Protein AF-A0A9X0D5J6-F1 (afdb_monomer_lite)

pLDDT: mean 74.33, std 21.56, range [26.2, 95.31]

Secondary structure (DSSP, 8-state):
-EEEEEESTTSSHHHHHHHHTT--TTSTTSPPP-SS---SS-EEEE-SS-TT-EEEE-PPSSBTTB-SHHHHHHHHTGGG-SEEEEEESS---HHHHHHHHHHHHTT-EEEEEE--GGGS--S----------------SS---TT-

Sequence (147 aa):
MNIGITGNSGAGKSSFINAIRGLDNDDEKAAKVGVTETTLEPKCYDHPTNSKIKYWDLPGIGTPKYPDLETYCRKVQLERYSAFLVFTIDRFTENDQKLAKKIQSTDRSFFFIRAKLIKMFSLRSVSGHSMKMPCYRKSDATLWKIW

Organism: NCBI:txid174260

InterPro domains:
  IPR007743 Immunity-related GTPases-like [PF05049] (2-117)
  IPR027417 P-loop containing nucleoside triphosphate hydrolase [G3DSA:3.40.50.300] (1-131)
  IPR027417 P-loop containing nucleoside triphosphate hydrolase [SSF52540] (2-116)
  IPR030385 IRG-type guanine nucleotide-binding (G) domain [PS51716] (1-147)
  IPR051515 Immunity-related GTPase [PTHR32341] (1-117)

Foldseek 3Di:
DEEEEEEDAPLCSQVVVCVQLVHDQPDPLGRPHDNPQPDLAWDWHARPPDNVYIYIYAGYACDPCHNADVSRCVRNVLVVHQEYEYGYEDADDVRNVVNVVVCVVVVHYYDYDHGDPPVVDPDDDDDDDDDDDDDDDDDDDDPPDGD

Radius of gyration: 16.11 Å; chains: 1; bounding box: 39×40×38 Å

Structure (mmCIF, N/CA/C/O backbone):
data_AF-A0A9X0D5J6-F1
#
_entry.id   AF-A0A9X0D5J6-F1
#
loop_
_atom_site.group_PDB
_atom_site.id
_atom_site.type_symbol
_atom_site.label_atom_id
_atom_site.label_alt_id
_atom_site.label_comp_id
_atom_site.label_asym_id
_atom_site.label_entity_id
_atom_site.label_seq_id
_atom_site.pdbx_PDB_ins_code
_atom_site.Cartn_x
_atom_site.Cartn_y
_atom_site.Cartn_z
_atom_site.occupancy
_atom_site.B_iso_or_equiv
_atom_site.auth_seq_id
_atom_site.auth_comp_id
_atom_site.auth_asym_id
_atom_site.auth_atom_id
_atom_site.pdbx_PDB_model_num
ATOM 1 N N . MET A 1 1 ? -11.764 -5.066 -10.359 1.00 91.38 1 MET A N 1
ATOM 2 C CA . MET A 1 1 ? -11.056 -5.742 -9.258 1.00 91.38 1 MET A CA 1
ATOM 3 C C . MET A 1 1 ? -9.780 -4.975 -8.962 1.00 91.38 1 MET A C 1
ATOM 5 O O . MET A 1 1 ? -8.936 -4.850 -9.840 1.00 91.38 1 MET A O 1
ATOM 9 N N . ASN A 1 2 ? -9.666 -4.435 -7.750 1.00 95.31 2 ASN A N 1
ATOM 10 C CA . ASN A 1 2 ? -8.481 -3.698 -7.303 1.00 95.31 2 ASN A CA 1
ATOM 11 C C . ASN A 1 2 ? -7.731 -4.558 -6.286 1.00 95.31 2 ASN A C 1
ATOM 13 O O . ASN A 1 2 ? -8.299 -4.889 -5.248 1.00 95.31 2 ASN A O 1
ATOM 17 N N . ILE A 1 3 ? -6.487 -4.923 -6.572 1.00 95.00 3 ILE A N 1
ATOM 18 C CA . ILE A 1 3 ? -5.648 -5.715 -5.668 1.00 95.00 3 ILE A CA 1
ATOM 19 C C . ILE A 1 3 ? -4.625 -4.771 -5.043 1.00 95.00 3 ILE A C 1
ATOM 21 O O . ILE A 1 3 ? -3.783 -4.225 -5.753 1.00 95.00 3 ILE A O 1
ATOM 25 N N . GLY A 1 4 ? -4.726 -4.553 -3.733 1.00 94.88 4 GLY A N 1
ATOM 26 C CA . GLY A 1 4 ? -3.772 -3.752 -2.970 1.00 94.88 4 GLY A CA 1
ATOM 27 C C . GLY A 1 4 ? -2.549 -4.576 -2.588 1.00 94.88 4 GLY A C 1
ATOM 28 O O . GLY A 1 4 ? -2.691 -5.652 -2.020 1.00 94.88 4 GLY A O 1
ATOM 29 N N . ILE A 1 5 ? -1.350 -4.091 -2.881 1.00 92.69 5 ILE A N 1
ATOM 30 C CA . ILE A 1 5 ? -0.084 -4.766 -2.597 1.00 92.69 5 ILE A CA 1
ATOM 31 C C . ILE A 1 5 ? 0.685 -3.879 -1.629 1.00 92.69 5 ILE A C 1
ATOM 33 O O . ILE A 1 5 ? 1.171 -2.820 -2.001 1.00 92.69 5 ILE A O 1
ATOM 37 N N . THR A 1 6 ? 0.758 -4.290 -0.370 1.00 90.44 6 THR A N 1
ATOM 38 C CA . THR A 1 6 ? 1.373 -3.521 0.720 1.00 90.44 6 THR A CA 1
ATOM 39 C C . THR A 1 6 ? 2.426 -4.356 1.432 1.00 90.44 6 THR A C 1
ATOM 41 O O . THR A 1 6 ? 2.566 -5.544 1.157 1.00 90.44 6 THR A O 1
ATOM 44 N N . GLY A 1 7 ? 3.210 -3.740 2.309 1.00 84.94 7 GLY A N 1
ATOM 45 C CA . GLY A 1 7 ? 4.298 -4.394 3.029 1.00 84.94 7 GLY A CA 1
ATOM 46 C C . GLY A 1 7 ? 5.554 -3.538 3.110 1.00 84.94 7 GLY A C 1
ATOM 47 O O . GLY A 1 7 ? 5.656 -2.495 2.455 1.00 84.94 7 GLY A O 1
ATOM 48 N N . ASN A 1 8 ? 6.536 -3.993 3.883 1.00 76.88 8 ASN A N 1
ATOM 49 C CA . ASN A 1 8 ? 7.766 -3.245 4.150 1.00 76.88 8 ASN A CA 1
ATOM 50 C C . ASN A 1 8 ? 8.541 -2.882 2.868 1.00 76.88 8 ASN A C 1
ATOM 52 O O . ASN A 1 8 ? 8.430 -3.530 1.814 1.00 76.88 8 ASN A O 1
ATOM 56 N N . SER A 1 9 ? 9.366 -1.836 2.961 1.00 74.25 9 SER A N 1
ATOM 57 C CA . SER A 1 9 ? 10.342 -1.524 1.914 1.00 74.25 9 SER A CA 1
ATOM 58 C C . SER A 1 9 ? 11.235 -2.713 1.601 1.00 74.25 9 SER A C 1
ATOM 60 O O . SER A 1 9 ? 11.617 -3.467 2.493 1.00 74.25 9 SER A O 1
ATOM 62 N N . GLY A 1 10 ? 11.604 -2.867 0.331 1.00 72.81 10 GLY A N 1
ATOM 63 C CA . GLY A 1 10 ? 12.516 -3.927 -0.081 1.00 72.81 10 GLY A CA 1
ATOM 64 C C . GLY A 1 10 ? 11.932 -5.339 0.032 1.00 72.81 10 GLY A C 1
ATOM 65 O O . GLY A 1 10 ? 12.690 -6.302 -0.099 1.00 72.81 10 GLY A O 1
ATOM 66 N N . ALA A 1 11 ? 10.616 -5.486 0.249 1.00 75.50 11 ALA A N 1
ATOM 67 C CA . ALA A 1 11 ? 9.930 -6.782 0.292 1.00 75.50 11 ALA A CA 1
ATOM 68 C C . ALA A 1 11 ? 9.634 -7.358 -1.101 1.00 75.50 11 ALA A C 1
ATOM 70 O O . ALA A 1 11 ? 9.006 -8.400 -1.223 1.00 75.50 11 ALA A O 1
ATOM 71 N N . GLY A 1 12 ? 10.090 -6.688 -2.163 1.00 77.50 12 GLY A N 1
ATOM 72 C CA . GLY A 1 12 ? 9.914 -7.152 -3.539 1.00 77.50 12 GLY A CA 1
ATOM 73 C C . GLY A 1 12 ? 8.531 -6.872 -4.132 1.00 77.50 12 GLY A C 1
ATOM 74 O O . GLY A 1 12 ? 8.193 -7.474 -5.142 1.00 77.50 12 GLY A O 1
ATOM 75 N N . LYS A 1 13 ? 7.745 -5.952 -3.550 1.00 86.88 13 LYS A N 1
ATOM 76 C CA . LYS A 1 13 ? 6.405 -5.570 -4.042 1.00 86.88 13 LYS A CA 1
ATOM 77 C C . LYS A 1 13 ? 6.423 -5.123 -5.508 1.00 86.88 13 LYS A C 1
ATOM 79 O O . LYS A 1 13 ? 5.729 -5.708 -6.332 1.00 86.88 13 LYS A O 1
ATOM 84 N N . SER A 1 14 ? 7.268 -4.145 -5.847 1.00 82.94 14 SER A N 1
ATOM 85 C CA . SER A 1 14 ? 7.406 -3.640 -7.220 1.00 82.94 14 SER A CA 1
ATOM 86 C C . SER A 1 14 ? 7.853 -4.735 -8.191 1.00 82.94 14 SER A C 1
ATOM 88 O O . SER A 1 14 ? 7.272 -4.881 -9.261 1.00 82.94 14 SER A O 1
ATOM 90 N N . SER A 1 15 ? 8.820 -5.567 -7.791 1.00 84.62 15 SER A N 1
ATOM 91 C CA . SER A 1 15 ? 9.280 -6.701 -8.602 1.00 84.62 15 SER A CA 1
ATOM 92 C C . SER A 1 15 ? 8.171 -7.729 -8.834 1.00 84.62 15 SER A C 1
ATOM 94 O O . SER A 1 15 ? 8.025 -8.237 -9.939 1.00 84.62 15 SER A O 1
ATOM 96 N N . PHE A 1 16 ? 7.349 -8.005 -7.818 1.00 87.06 16 PHE A N 1
ATOM 97 C CA . PHE A 1 16 ? 6.187 -8.878 -7.953 1.00 87.06 16 PHE A CA 1
ATOM 98 C C . PHE A 1 16 ? 5.156 -8.297 -8.927 1.00 87.06 16 PHE A C 1
ATOM 100 O O . PHE A 1 16 ? 4.663 -9.019 -9.787 1.00 87.06 16 PHE A O 1
ATOM 107 N N . ILE A 1 17 ? 4.872 -6.993 -8.843 1.00 88.38 17 ILE A N 1
ATOM 108 C CA . ILE A 1 17 ? 3.967 -6.301 -9.773 1.00 88.38 17 ILE A CA 1
ATOM 109 C C . ILE A 1 17 ? 4.469 -6.395 -11.215 1.00 88.38 17 ILE A C 1
ATOM 111 O O . ILE A 1 17 ? 3.669 -6.612 -12.122 1.00 88.38 17 ILE A O 1
ATOM 115 N N . ASN A 1 18 ? 5.774 -6.255 -11.439 1.00 86.69 18 ASN A N 1
ATOM 116 C CA . ASN A 1 18 ? 6.358 -6.402 -12.773 1.00 86.69 18 ASN A CA 1
ATOM 117 C C . ASN A 1 18 ? 6.219 -7.837 -13.279 1.00 86.69 18 ASN A C 1
ATOM 119 O O . ASN A 1 18 ? 5.694 -8.049 -14.370 1.00 86.69 18 ASN A O 1
ATOM 123 N N . ALA A 1 19 ? 6.559 -8.819 -12.441 1.00 86.69 19 ALA A N 1
ATOM 124 C CA . ALA A 1 19 ? 6.477 -10.234 -12.787 1.00 86.69 19 ALA A CA 1
ATOM 125 C C . ALA A 1 19 ? 5.049 -10.675 -13.154 1.00 86.69 19 ALA A C 1
ATOM 127 O O . ALA A 1 19 ? 4.851 -11.308 -14.187 1.00 86.69 19 ALA A O 1
ATOM 128 N N . ILE A 1 20 ? 4.033 -10.303 -12.364 1.00 87.38 20 ILE A N 1
ATOM 129 C CA . ILE A 1 20 ? 2.633 -10.658 -12.674 1.00 87.38 20 ILE A CA 1
ATOM 130 C C . ILE A 1 20 ? 2.086 -9.914 -13.898 1.00 87.38 20 ILE A C 1
ATOM 132 O O . ILE A 1 20 ? 1.103 -10.350 -14.490 1.00 87.38 20 ILE A O 1
ATOM 136 N N . ARG A 1 21 ? 2.706 -8.791 -14.279 1.00 87.50 21 ARG A N 1
ATOM 137 C CA . ARG A 1 21 ? 2.386 -8.048 -15.504 1.00 87.50 21 ARG A CA 1
ATOM 138 C C . ARG A 1 21 ? 3.214 -8.511 -16.707 1.00 87.50 21 ARG A C 1
ATOM 140 O O . ARG A 1 21 ? 2.991 -7.989 -17.793 1.00 87.50 21 ARG A O 1
ATOM 147 N N . GLY A 1 22 ? 4.128 -9.470 -16.530 1.00 84.50 22 GLY A N 1
ATOM 148 C CA . GLY A 1 22 ? 5.024 -9.948 -17.585 1.00 84.50 22 GLY A CA 1
ATOM 149 C C . GLY A 1 22 ? 5.994 -8.879 -18.092 1.00 84.50 22 GLY A C 1
ATOM 150 O O . GLY A 1 22 ? 6.352 -8.911 -19.263 1.00 84.50 22 GLY A O 1
ATOM 151 N N . LEU A 1 23 ? 6.360 -7.914 -17.243 1.00 81.44 23 LEU A N 1
ATOM 152 C CA . LEU A 1 23 ? 7.285 -6.835 -17.585 1.00 81.44 23 LEU A CA 1
ATOM 153 C C . LEU A 1 23 ? 8.657 -7.090 -16.970 1.00 81.44 23 LEU A C 1
ATOM 155 O O . LEU A 1 23 ? 8.756 -7.482 -15.802 1.00 81.44 23 LEU A O 1
ATOM 159 N N . ASP A 1 24 ? 9.700 -6.780 -17.732 1.00 78.69 24 ASP A N 1
ATOM 160 C CA . ASP A 1 24 ? 11.050 -6.665 -17.198 1.00 78.69 24 ASP A CA 1
ATOM 161 C C . ASP A 1 24 ? 11.164 -5.435 -16.290 1.00 78.69 24 ASP A C 1
ATOM 163 O O . ASP A 1 24 ? 10.440 -4.449 -16.440 1.00 78.69 24 ASP A O 1
ATOM 167 N N . ASN A 1 25 ? 12.074 -5.481 -15.313 1.00 72.75 25 ASN A N 1
ATOM 168 C CA . ASN A 1 25 ? 12.236 -4.377 -14.356 1.00 72.75 25 ASN A CA 1
ATOM 169 C C . ASN A 1 25 ? 12.742 -3.078 -15.007 1.00 72.75 25 ASN A C 1
ATOM 171 O O . ASN A 1 25 ? 12.563 -2.014 -14.413 1.00 72.75 25 ASN A O 1
ATOM 175 N N . ASP A 1 26 ? 13.335 -3.182 -16.197 1.00 74.62 26 ASP A N 1
ATOM 176 C CA . ASP A 1 26 ? 13.867 -2.063 -16.978 1.00 74.62 26 ASP A CA 1
ATOM 177 C C . ASP A 1 26 ? 12.851 -1.506 -17.993 1.00 74.62 26 ASP A C 1
ATOM 179 O O . ASP A 1 26 ? 13.144 -0.538 -18.692 1.00 74.62 26 ASP A O 1
ATOM 183 N N . ASP A 1 27 ? 11.647 -2.086 -18.077 1.00 78.94 27 ASP A N 1
ATOM 184 C CA . ASP A 1 27 ? 10.578 -1.574 -18.937 1.00 78.94 27 ASP A CA 1
ATOM 185 C C . ASP A 1 27 ? 10.109 -0.190 -18.447 1.00 78.94 27 ASP A C 1
ATOM 187 O O . ASP A 1 27 ? 9.928 0.042 -17.249 1.00 78.94 27 ASP A O 1
ATOM 191 N N . GLU A 1 28 ? 9.842 0.743 -19.362 1.00 75.88 28 GLU A N 1
ATOM 192 C CA . GLU A 1 28 ? 9.349 2.084 -19.014 1.00 75.88 28 GLU A CA 1
ATOM 193 C C . GLU A 1 28 ? 8.038 2.051 -18.204 1.00 75.88 28 GLU A C 1
ATOM 195 O O . GLU A 1 28 ? 7.766 2.936 -17.386 1.00 75.88 28 GLU A O 1
ATOM 200 N N . LYS A 1 29 ? 7.217 1.014 -18.404 1.00 78.25 29 LYS A N 1
ATOM 201 C CA . LYS A 1 29 ? 5.941 0.785 -17.709 1.00 78.25 29 LYS A CA 1
ATOM 202 C C . LYS A 1 29 ? 6.105 -0.043 -16.433 1.00 78.25 29 LYS A C 1
ATOM 204 O O . LYS A 1 29 ? 5.092 -0.343 -15.774 1.00 78.25 29 LYS A O 1
ATOM 209 N N . ALA A 1 30 ? 7.330 -0.425 -16.077 1.00 79.31 30 ALA A N 1
ATOM 210 C CA . ALA A 1 30 ? 7.631 -1.168 -14.868 1.00 79.31 30 ALA A CA 1
ATOM 211 C C . ALA A 1 30 ? 7.382 -0.326 -13.608 1.00 79.31 30 ALA A C 1
ATOM 213 O O . ALA A 1 30 ? 7.543 0.899 -13.544 1.00 79.31 30 ALA A O 1
ATOM 214 N N . ALA A 1 31 ? 6.974 -1.010 -12.550 1.00 79.19 31 ALA A N 1
ATOM 215 C CA . ALA A 1 31 ? 7.054 -0.497 -11.204 1.00 79.19 31 ALA A CA 1
ATOM 216 C C . ALA A 1 31 ? 8.527 -0.332 -10.827 1.00 79.19 31 ALA A C 1
ATOM 218 O O . ALA A 1 31 ? 9.291 -1.298 -10.838 1.00 79.19 31 ALA A O 1
ATOM 219 N N . LYS A 1 32 ? 8.914 0.897 -10.470 1.00 74.94 32 LYS A N 1
ATOM 220 C CA . LYS A 1 32 ? 10.282 1.199 -10.046 1.00 74.94 32 LYS A CA 1
ATOM 221 C C . LYS A 1 32 ? 10.629 0.363 -8.815 1.00 74.94 32 LYS A C 1
ATOM 223 O O . LYS A 1 32 ? 9.907 0.383 -7.814 1.00 74.94 32 LYS A O 1
ATOM 228 N N . VAL A 1 33 ? 11.727 -0.377 -8.907 1.00 67.62 33 VAL A N 1
ATOM 229 C CA . VAL A 1 33 ? 12.259 -1.193 -7.815 1.00 67.62 33 VAL A CA 1
ATOM 230 C C . VAL A 1 33 ? 13.294 -0.363 -7.057 1.00 67.62 33 VAL A C 1
ATOM 232 O O . VAL A 1 33 ? 14.200 0.206 -7.658 1.00 67.62 33 VAL A O 1
ATOM 235 N N . GLY A 1 34 ? 13.164 -0.290 -5.734 1.00 59.94 34 GLY A N 1
ATOM 236 C CA . GLY A 1 34 ? 14.102 0.410 -4.860 1.00 59.94 34 GLY A CA 1
ATOM 237 C C . GLY A 1 34 ? 14.243 -0.288 -3.508 1.00 59.94 34 GLY A C 1
ATOM 238 O O . GLY A 1 34 ? 13.346 -1.007 -3.062 1.00 59.94 34 GLY A O 1
ATOM 239 N N . VAL A 1 35 ? 15.399 -0.105 -2.864 1.00 51.59 35 VAL A N 1
ATOM 240 C CA . VAL A 1 35 ? 15.682 -0.657 -1.523 1.00 51.59 35 VAL A CA 1
ATOM 241 C C . VAL A 1 35 ? 15.055 0.226 -0.433 1.00 51.59 35 VAL A C 1
ATOM 243 O O . VAL A 1 35 ? 14.533 -0.281 0.562 1.00 51.59 35 VAL A O 1
ATOM 246 N N . THR A 1 36 ? 15.031 1.541 -0.654 1.00 52.22 36 THR A N 1
ATOM 247 C CA . THR A 1 36 ? 14.341 2.550 0.171 1.00 52.22 36 THR A CA 1
ATOM 248 C C . THR A 1 36 ? 12.857 2.610 -0.187 1.00 52.22 36 THR A C 1
ATOM 250 O O . THR A 1 36 ? 12.508 2.301 -1.328 1.00 52.22 36 THR A O 1
ATOM 253 N N . GLU A 1 37 ? 11.992 3.010 0.756 1.00 57.31 37 GLU A N 1
ATOM 254 C CA . GLU A 1 37 ? 10.548 3.145 0.520 1.00 57.31 37 GLU A CA 1
ATOM 255 C C . GLU A 1 37 ? 10.288 4.060 -0.670 1.00 57.31 37 GLU A C 1
ATOM 257 O O . GLU A 1 37 ? 10.339 5.281 -0.577 1.00 57.31 37 GLU A O 1
ATOM 262 N N . THR A 1 38 ? 10.059 3.443 -1.822 1.00 57.97 38 THR A N 1
ATOM 263 C CA . THR A 1 38 ? 9.985 4.149 -3.102 1.00 57.97 38 THR A CA 1
ATOM 264 C C . THR A 1 38 ? 8.555 4.604 -3.387 1.00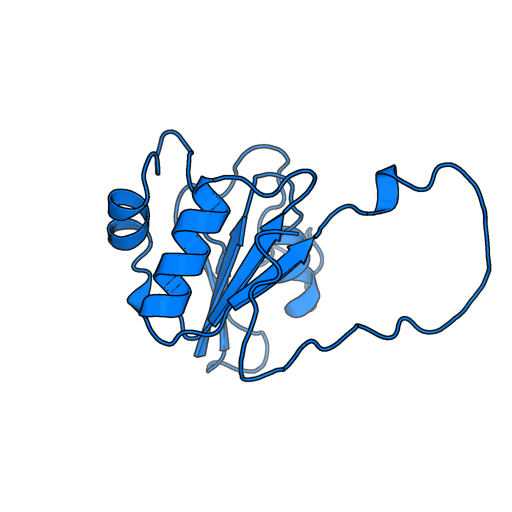 57.97 38 THR A C 1
ATOM 266 O O . THR A 1 38 ? 8.327 5.488 -4.211 1.00 57.97 38 THR A O 1
ATOM 269 N N . THR A 1 39 ? 7.592 4.031 -2.664 1.00 65.88 39 THR A N 1
ATOM 270 C CA . THR A 1 39 ? 6.158 4.230 -2.854 1.00 65.88 39 THR A CA 1
ATOM 271 C C . THR A 1 39 ? 5.636 5.135 -1.747 1.00 65.88 39 THR A C 1
ATOM 273 O O . THR A 1 39 ? 5.250 4.678 -0.676 1.00 65.88 39 THR A O 1
ATOM 276 N N . LEU A 1 40 ? 5.660 6.444 -2.005 1.00 76.56 40 LEU A N 1
ATOM 277 C CA . LEU A 1 40 ? 5.134 7.462 -1.091 1.00 76.56 40 LEU A CA 1
ATOM 278 C C . LEU A 1 40 ? 3.613 7.614 -1.195 1.00 76.56 40 LEU A C 1
ATOM 280 O O . LEU A 1 40 ? 3.006 8.221 -0.316 1.00 76.56 40 LEU A O 1
ATOM 284 N N . GLU A 1 41 ? 3.003 7.135 -2.279 1.00 83.00 41 GLU A N 1
ATOM 285 C CA . GLU A 1 41 ? 1.569 7.233 -2.565 1.00 83.00 41 GLU A CA 1
ATOM 286 C C . GLU A 1 41 ? 1.090 5.971 -3.284 1.00 83.00 41 GLU A C 1
ATOM 288 O O . GLU A 1 41 ? 1.882 5.369 -4.013 1.00 83.00 41 GLU A O 1
ATOM 293 N N . PRO A 1 42 ? -0.184 5.564 -3.111 1.00 91.00 42 PRO A N 1
ATOM 294 C CA . PRO A 1 42 ? -0.745 4.431 -3.837 1.00 91.00 42 PRO A CA 1
ATOM 295 C C . PRO A 1 42 ? -0.603 4.609 -5.351 1.00 91.00 42 PRO A C 1
ATOM 297 O O . PRO A 1 42 ? -1.129 5.571 -5.915 1.00 91.00 42 PRO A O 1
ATOM 300 N N . LYS A 1 43 ? 0.059 3.665 -6.024 1.00 91.88 43 LYS A N 1
ATOM 301 C CA . LYS A 1 43 ? 0.266 3.709 -7.475 1.00 91.88 43 LYS A CA 1
ATOM 302 C C . LYS A 1 43 ? -0.442 2.555 -8.169 1.00 91.88 43 LYS A C 1
ATOM 304 O O . LYS A 1 43 ? -0.233 1.396 -7.828 1.00 91.88 43 LYS A O 1
ATOM 309 N N . CYS A 1 44 ? -1.269 2.885 -9.157 1.00 93.12 44 CYS A N 1
ATOM 310 C CA . CYS A 1 44 ? -2.010 1.912 -9.954 1.00 93.12 44 CYS A CA 1
ATOM 311 C C . CYS A 1 44 ? -1.185 1.425 -11.147 1.00 93.12 44 CYS A C 1
ATOM 313 O O . CYS A 1 44 ? -0.546 2.217 -11.838 1.00 93.12 44 CYS A O 1
ATOM 315 N N . TYR A 1 45 ? -1.285 0.131 -11.419 1.00 92.06 45 TYR A N 1
ATOM 316 C CA . TYR A 1 45 ? -0.733 -0.544 -12.579 1.00 92.06 45 TYR A CA 1
ATOM 317 C C . TYR A 1 45 ? -1.813 -1.430 -13.195 1.00 92.06 45 TYR A C 1
ATOM 319 O O . TYR A 1 45 ? -2.366 -2.314 -12.536 1.00 92.06 45 TYR A O 1
ATOM 327 N N . ASP A 1 46 ? -2.122 -1.191 -14.463 1.00 91.50 46 ASP A N 1
ATOM 328 C CA . ASP A 1 46 ? -3.108 -1.987 -15.186 1.00 91.50 46 ASP A CA 1
ATOM 329 C C . ASP A 1 46 ? -2.540 -3.356 -15.576 1.00 91.50 46 ASP A C 1
ATOM 331 O O . ASP A 1 46 ? -1.345 -3.503 -15.873 1.00 91.50 46 ASP A O 1
ATOM 335 N N . HIS A 1 47 ? -3.410 -4.368 -15.574 1.00 89.06 47 HIS A N 1
ATOM 336 C CA . HIS A 1 47 ? -3.083 -5.674 -16.134 1.00 89.06 47 HIS A CA 1
ATOM 337 C C . HIS A 1 47 ? -2.958 -5.568 -17.663 1.00 89.06 47 HIS A C 1
ATOM 339 O O . HIS A 1 47 ? -3.846 -4.989 -18.295 1.00 89.06 47 HIS A O 1
ATOM 345 N N . PRO A 1 48 ? -1.921 -6.164 -18.282 1.00 83.81 48 PRO A N 1
ATOM 346 C CA . PRO A 1 48 ? -1.614 -5.972 -19.704 1.00 83.81 48 PRO A CA 1
ATOM 347 C C . PRO A 1 48 ? -2.761 -6.360 -20.647 1.00 83.81 48 PRO A C 1
ATOM 349 O O . PRO A 1 48 ? -2.963 -5.713 -21.667 1.00 83.81 48 PRO A O 1
ATOM 352 N N . THR A 1 49 ? -3.535 -7.392 -20.301 1.00 86.25 49 THR A N 1
ATOM 353 C CA . THR A 1 49 ? -4.605 -7.932 -21.163 1.00 86.25 49 THR A CA 1
ATOM 354 C C . THR A 1 49 ? -6.013 -7.836 -20.571 1.00 86.25 49 THR A C 1
ATOM 356 O O . THR A 1 49 ? -6.981 -8.191 -21.236 1.00 86.25 49 THR A O 1
ATOM 359 N N . ASN A 1 50 ? -6.168 -7.374 -19.322 1.00 88.62 50 ASN A N 1
ATOM 360 C CA . ASN A 1 50 ? -7.460 -7.399 -18.625 1.00 88.62 50 ASN A CA 1
ATOM 361 C C . ASN A 1 50 ? -7.711 -6.091 -17.871 1.00 88.62 50 ASN A C 1
ATOM 363 O O . ASN A 1 50 ? -7.351 -5.945 -16.707 1.00 88.62 50 ASN A O 1
ATOM 367 N N . SER A 1 51 ? -8.420 -5.163 -18.510 1.00 88.44 51 SER A N 1
ATOM 368 C CA . SER A 1 51 ? -8.731 -3.836 -17.956 1.00 88.44 51 SER A CA 1
ATOM 369 C C . SER A 1 51 ? -9.550 -3.857 -16.658 1.00 88.44 51 SER A C 1
ATOM 371 O O . SER A 1 51 ? -9.621 -2.848 -15.953 1.00 88.44 51 SER A O 1
ATOM 373 N N . LYS A 1 52 ? -10.158 -4.998 -16.300 1.00 91.88 52 LYS A N 1
ATOM 374 C CA . LYS A 1 52 ? -10.902 -5.157 -15.045 1.00 91.88 52 LYS A CA 1
ATOM 375 C C . LYS A 1 52 ? -9.989 -5.424 -13.848 1.00 91.88 52 LYS A C 1
ATOM 377 O O . LYS A 1 52 ? -10.481 -5.337 -12.721 1.00 91.88 52 LYS A O 1
ATOM 382 N N . ILE A 1 53 ? -8.712 -5.757 -14.048 1.00 92.19 53 ILE A N 1
ATOM 383 C CA . ILE A 1 53 ? -7.752 -6.047 -12.975 1.00 92.19 53 ILE A CA 1
ATOM 384 C C . ILE A 1 53 ? -6.749 -4.900 -12.868 1.00 92.19 53 ILE A C 1
ATOM 386 O O . ILE A 1 53 ? -6.071 -4.550 -13.833 1.00 92.19 53 ILE A O 1
ATOM 390 N N . LYS A 1 54 ? -6.648 -4.336 -11.665 1.00 95.12 54 LYS A N 1
ATOM 391 C CA . LYS A 1 54 ? -5.699 -3.274 -11.324 1.00 95.12 54 LYS A CA 1
ATOM 392 C C . LYS A 1 54 ? -4.860 -3.698 -10.129 1.00 95.12 54 LYS A C 1
ATOM 394 O O . LYS A 1 54 ? -5.413 -4.089 -9.096 1.00 95.12 54 LYS A O 1
ATOM 399 N N . TYR A 1 55 ? -3.546 -3.586 -10.265 1.00 94.56 55 TYR A N 1
ATOM 400 C CA . TYR A 1 55 ? -2.583 -3.808 -9.194 1.00 94.56 55 TYR A CA 1
ATOM 401 C C . TYR A 1 55 ? -2.188 -2.472 -8.596 1.00 94.56 55 TYR A C 1
ATOM 403 O O . TYR A 1 55 ? -1.783 -1.561 -9.312 1.00 94.56 55 TYR A O 1
ATOM 411 N N . TRP A 1 56 ? -2.309 -2.346 -7.285 1.00 94.62 56 TRP A N 1
ATOM 412 C CA . TRP A 1 56 ? -1.975 -1.122 -6.584 1.00 94.62 56 TRP A CA 1
ATOM 413 C C . TRP A 1 56 ? -0.770 -1.366 -5.697 1.00 94.62 56 TRP A C 1
ATOM 415 O O . TRP A 1 56 ? -0.866 -2.130 -4.745 1.00 94.62 56 TRP A O 1
ATOM 425 N N . ASP A 1 57 ? 0.349 -0.720 -6.003 1.00 91.44 57 ASP A N 1
ATOM 426 C CA . ASP A 1 57 ? 1.487 -0.671 -5.091 1.00 91.44 57 ASP A CA 1
ATOM 427 C C . ASP A 1 57 ? 1.178 0.340 -3.993 1.00 91.44 57 ASP A C 1
ATOM 429 O O . ASP A 1 57 ? 0.935 1.519 -4.268 1.00 91.44 57 ASP A O 1
ATOM 433 N N . LEU A 1 58 ? 1.118 -0.139 -2.758 1.00 91.69 58 LEU A N 1
ATOM 434 C CA . LEU A 1 58 ? 0.722 0.636 -1.599 1.00 91.69 58 LEU A CA 1
ATOM 435 C C . LEU A 1 58 ? 1.942 0.916 -0.713 1.00 91.69 58 LEU A C 1
ATOM 437 O O . LEU A 1 58 ? 2.815 0.055 -0.553 1.00 91.69 58 LEU A O 1
ATOM 441 N N . PRO A 1 59 ? 1.987 2.100 -0.080 1.00 88.94 59 PRO A N 1
ATOM 442 C CA . PRO A 1 59 ? 2.984 2.392 0.940 1.00 88.94 59 PRO A CA 1
ATOM 443 C C . PRO A 1 59 ? 2.867 1.406 2.109 1.00 88.94 59 PRO A C 1
ATOM 445 O O . PRO A 1 59 ? 1.783 0.881 2.385 1.00 88.94 59 PRO A O 1
ATOM 448 N N . GLY A 1 60 ? 3.974 1.184 2.819 1.00 86.12 60 GLY A N 1
ATOM 449 C CA . GLY A 1 60 ? 3.964 0.473 4.096 1.00 86.12 60 GLY A CA 1
ATOM 450 C C . GLY A 1 60 ? 3.266 1.290 5.190 1.00 86.12 60 GLY A C 1
ATOM 451 O O . GLY A 1 60 ? 3.212 2.520 5.128 1.00 86.12 60 GLY A O 1
ATOM 452 N N . ILE A 1 61 ? 2.718 0.604 6.192 1.00 87.31 61 ILE A N 1
ATOM 453 C CA . ILE A 1 61 ? 2.207 1.223 7.423 1.00 87.31 61 ILE A CA 1
ATOM 454 C C . ILE A 1 61 ? 3.342 1.349 8.454 1.00 87.31 61 ILE A C 1
ATOM 456 O O . ILE A 1 61 ? 4.230 0.502 8.510 1.00 87.31 61 ILE A O 1
ATOM 460 N N . GLY A 1 62 ? 3.315 2.393 9.285 1.00 83.44 62 GLY A N 1
ATOM 461 C CA . GLY A 1 62 ? 4.357 2.676 10.281 1.00 83.44 62 GLY A CA 1
ATOM 462 C C . GLY A 1 62 ? 5.503 3.542 9.757 1.00 83.44 62 GLY A C 1
ATOM 463 O O . GLY A 1 62 ? 6.560 3.616 10.376 1.00 83.44 62 GLY A O 1
ATOM 464 N N . THR A 1 63 ? 5.304 4.187 8.612 1.00 84.31 63 THR A N 1
ATOM 465 C CA . THR A 1 63 ? 6.271 5.092 7.981 1.00 84.31 63 THR A CA 1
ATOM 466 C C . THR A 1 63 ? 5.970 6.525 8.415 1.00 84.31 63 THR A C 1
ATOM 468 O O . THR A 1 63 ? 4.837 6.805 8.809 1.00 84.31 63 THR A O 1
ATOM 471 N N . PRO A 1 64 ? 6.904 7.485 8.300 1.00 85.62 64 PRO A N 1
ATOM 472 C CA . PRO A 1 64 ? 6.621 8.871 8.686 1.00 85.62 64 PRO A CA 1
ATOM 473 C C . PRO A 1 64 ? 5.385 9.479 7.993 1.00 85.62 64 PRO A C 1
ATOM 475 O O . PRO A 1 64 ? 4.683 10.298 8.580 1.00 85.62 64 PRO A O 1
ATOM 478 N N . LYS A 1 65 ? 5.069 9.059 6.755 1.00 85.12 65 LYS A N 1
ATOM 479 C CA . LYS A 1 65 ? 3.883 9.532 6.011 1.00 85.12 65 LYS A CA 1
ATOM 480 C C . LYS A 1 65 ? 2.589 8.805 6.413 1.00 85.12 65 LYS A C 1
ATOM 482 O O . LYS A 1 65 ? 1.494 9.363 6.236 1.00 85.12 65 LYS A O 1
ATOM 487 N N . TYR A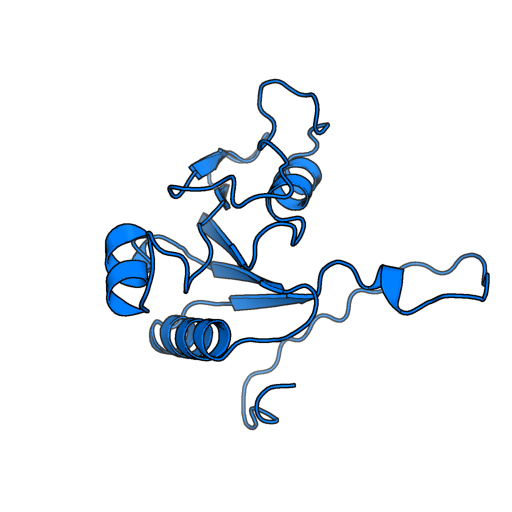 1 66 ? 2.728 7.597 6.958 1.00 89.38 66 TYR A N 1
ATOM 488 C CA . TYR A 1 66 ? 1.654 6.698 7.373 1.00 89.38 66 TYR A CA 1
ATOM 489 C C . TYR A 1 66 ? 1.918 6.126 8.780 1.00 89.38 66 TYR A C 1
ATOM 491 O O . TYR A 1 66 ? 2.126 4.916 8.919 1.00 89.38 66 TYR A O 1
ATOM 499 N N . PRO A 1 67 ? 1.939 6.982 9.817 1.00 88.62 67 PRO A N 1
ATOM 500 C CA . PRO A 1 67 ? 2.405 6.594 11.149 1.00 88.62 67 PRO A CA 1
ATOM 501 C C . PRO A 1 67 ? 1.448 5.634 11.867 1.00 88.62 67 PRO A C 1
ATOM 503 O O . PRO A 1 67 ? 1.886 4.812 12.667 1.00 88.62 67 PRO A O 1
ATOM 506 N N . ASP A 1 68 ? 0.153 5.712 11.563 1.00 91.25 68 ASP A N 1
ATOM 507 C CA . ASP A 1 68 ? -0.903 4.966 12.239 1.00 91.25 68 ASP A CA 1
ATOM 508 C C . ASP A 1 68 ? -1.934 4.382 11.250 1.00 91.25 68 ASP A C 1
ATOM 510 O O . ASP A 1 68 ? -1.986 4.735 10.066 1.00 91.25 68 ASP A O 1
ATOM 514 N N . LEU A 1 69 ? -2.766 3.462 11.752 1.00 91.38 69 LEU A N 1
ATOM 515 C CA . LEU A 1 69 ? -3.761 2.738 10.960 1.00 91.38 69 LEU A CA 1
ATOM 516 C C . LEU A 1 69 ? -4.883 3.641 10.426 1.00 91.38 69 LEU A C 1
ATOM 518 O O . LEU A 1 69 ? -5.368 3.400 9.322 1.00 91.38 69 LEU A O 1
ATOM 522 N N . GLU A 1 70 ? -5.309 4.657 11.173 1.00 92.56 70 GLU A N 1
ATOM 523 C CA . GLU A 1 70 ? -6.398 5.548 10.762 1.00 92.56 70 GLU A CA 1
ATOM 524 C C . GLU A 1 70 ? -5.951 6.421 9.584 1.00 92.56 70 GLU A C 1
ATOM 526 O O . GLU A 1 70 ? -6.592 6.445 8.526 1.00 92.56 70 GLU A O 1
ATOM 531 N N . THR A 1 71 ? -4.784 7.051 9.729 1.00 93.06 71 THR A N 1
ATOM 532 C CA . THR A 1 71 ? -4.113 7.814 8.679 1.00 93.06 71 THR A CA 1
ATOM 533 C C . THR A 1 71 ? -3.879 6.946 7.448 1.00 93.06 71 THR A C 1
ATOM 535 O O . THR A 1 71 ? -4.131 7.402 6.327 1.00 93.06 71 THR A O 1
ATOM 538 N N . TYR A 1 72 ? -3.451 5.691 7.637 1.00 92.56 72 TYR A N 1
ATOM 539 C CA . TYR A 1 72 ? -3.293 4.728 6.549 1.00 92.56 72 TYR A CA 1
ATOM 540 C C . TYR A 1 72 ? -4.612 4.470 5.822 1.00 92.56 72 TYR A C 1
ATOM 542 O O . TYR A 1 72 ? -4.691 4.678 4.612 1.00 92.56 72 TYR A O 1
ATOM 550 N N . CYS A 1 73 ? -5.668 4.092 6.547 1.00 92.06 73 CYS A N 1
ATOM 551 C CA . CYS A 1 73 ? -6.973 3.781 5.964 1.00 92.06 73 CYS A CA 1
ATOM 552 C C . CYS A 1 73 ? -7.528 4.950 5.143 1.00 92.06 73 CYS A C 1
ATOM 554 O O . CYS A 1 73 ? -7.996 4.738 4.022 1.00 92.06 73 CYS A O 1
ATOM 556 N N . ARG A 1 74 ? -7.424 6.176 5.676 1.00 93.00 74 ARG A N 1
ATOM 557 C CA . ARG A 1 74 ? -7.912 7.398 5.026 1.00 93.00 74 ARG A CA 1
ATOM 558 C C . ARG A 1 74 ? -7.110 7.747 3.775 1.00 93.00 74 ARG A C 1
ATOM 560 O O . ARG A 1 74 ? -7.690 7.936 2.710 1.00 93.00 74 ARG A O 1
ATOM 567 N N . LYS A 1 75 ? -5.780 7.831 3.883 1.00 92.62 75 LYS A N 1
ATOM 568 C CA . LYS A 1 75 ? -4.920 8.263 2.767 1.00 92.62 75 LYS A CA 1
ATOM 569 C C . LYS A 1 75 ? -4.815 7.208 1.664 1.00 92.62 75 LYS A C 1
ATOM 571 O O . LYS A 1 75 ? -4.762 7.563 0.492 1.00 92.62 75 LYS A O 1
ATOM 576 N N . VAL A 1 76 ? -4.772 5.925 2.026 1.00 92.19 76 VAL A N 1
ATOM 577 C CA . VAL A 1 76 ? -4.665 4.809 1.069 1.00 92.19 76 VAL A CA 1
ATOM 578 C C . VAL A 1 76 ? -6.028 4.419 0.493 1.00 92.19 76 VAL A C 1
ATOM 580 O O . VAL A 1 76 ? -6.080 3.768 -0.551 1.00 92.19 76 VAL A O 1
ATOM 583 N N . GLN A 1 77 ? -7.119 4.864 1.127 1.00 93.69 77 GLN A N 1
ATOM 584 C CA . GLN A 1 77 ? -8.503 4.563 0.757 1.00 93.69 77 GLN A CA 1
ATOM 585 C C . GLN A 1 77 ? -8.753 3.055 0.729 1.00 93.69 77 GLN A C 1
ATOM 587 O O . GLN A 1 77 ? -9.055 2.468 -0.308 1.00 93.69 77 GLN A O 1
ATOM 592 N N . LEU A 1 78 ? -8.583 2.417 1.888 1.00 91.00 78 LEU A N 1
ATOM 593 C CA . LEU A 1 78 ? -8.568 0.956 2.038 1.00 91.00 78 LEU A CA 1
ATOM 594 C C . LEU A 1 78 ? -9.833 0.272 1.468 1.00 91.00 78 LEU A C 1
A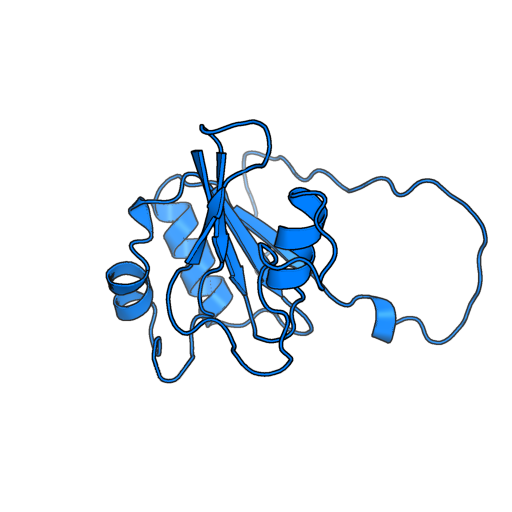TOM 596 O O . LEU A 1 78 ? -9.770 -0.834 0.940 1.00 91.00 78 LEU A O 1
ATOM 600 N N . GLU A 1 79 ? -10.971 0.962 1.458 1.00 90.75 79 GLU A N 1
ATOM 601 C CA . GLU A 1 79 ? -12.232 0.455 0.902 1.00 90.75 79 GLU A CA 1
ATOM 602 C C . GLU A 1 79 ? -12.247 0.310 -0.633 1.00 90.75 79 GLU A C 1
ATOM 604 O O . GLU A 1 79 ? -13.112 -0.362 -1.201 1.00 90.75 79 GLU A O 1
ATOM 609 N N . ARG A 1 80 ? -11.263 0.882 -1.333 1.00 93.75 80 ARG A N 1
ATOM 610 C CA . ARG A 1 80 ? -11.134 0.773 -2.792 1.00 93.75 80 ARG A CA 1
ATOM 611 C C . ARG A 1 80 ? -10.767 -0.644 -3.255 1.00 93.75 80 ARG A C 1
ATOM 613 O O . ARG A 1 80 ? -11.063 -1.008 -4.398 1.00 93.75 80 ARG A O 1
ATOM 620 N N . TYR A 1 81 ? -10.100 -1.435 -2.412 1.00 95.19 81 TYR A N 1
ATOM 621 C CA . TYR A 1 81 ? -9.430 -2.673 -2.830 1.00 95.19 81 TYR A CA 1
ATOM 622 C C . TYR A 1 81 ? -10.269 -3.916 -2.559 1.00 95.19 81 TYR A C 1
ATOM 624 O O . TYR A 1 81 ? -10.712 -4.147 -1.446 1.00 95.19 81 TYR A O 1
ATOM 632 N N . SER A 1 82 ? -10.462 -4.759 -3.567 1.00 93.56 82 SER A N 1
ATOM 633 C CA . SER A 1 82 ? -11.209 -6.017 -3.458 1.00 93.56 82 SER A CA 1
ATOM 634 C C . SER A 1 82 ? -10.457 -7.083 -2.649 1.00 93.56 82 SER A C 1
ATOM 636 O O . SER A 1 82 ? -11.083 -7.937 -2.031 1.00 93.56 82 SER A O 1
ATOM 638 N N . ALA A 1 83 ? -9.123 -7.045 -2.671 1.00 93.06 83 ALA A N 1
ATOM 639 C CA . ALA A 1 83 ? -8.262 -7.946 -1.915 1.00 93.06 83 ALA A CA 1
ATOM 640 C C . ALA A 1 83 ? 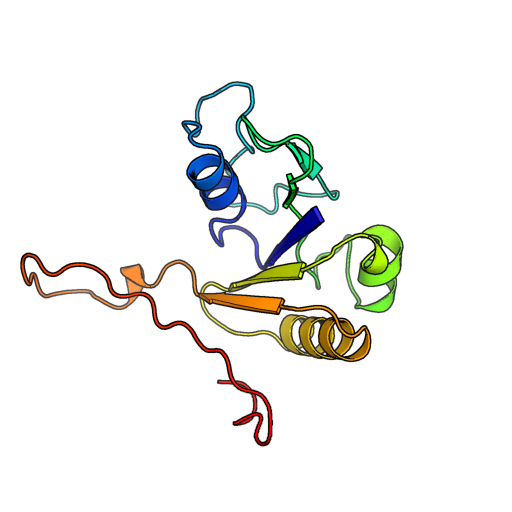-6.899 -7.298 -1.635 1.00 93.06 83 ALA A C 1
ATOM 642 O O . ALA A 1 83 ? -6.515 -6.343 -2.319 1.00 93.06 83 ALA A O 1
ATOM 643 N N . PHE A 1 84 ? -6.162 -7.852 -0.672 1.00 93.06 84 PHE A N 1
ATOM 644 C CA . PHE A 1 84 ? -4.832 -7.383 -0.285 1.00 93.06 84 PHE A CA 1
ATOM 645 C C . PHE A 1 84 ? -3.777 -8.490 -0.335 1.00 93.06 84 PHE A C 1
ATOM 647 O O . PHE A 1 84 ? -4.014 -9.610 0.110 1.00 93.06 84 PHE A O 1
ATOM 654 N N . LEU A 1 85 ? -2.586 -8.155 -0.819 1.00 91.88 85 LEU A N 1
ATOM 655 C CA . LEU A 1 85 ? -1.368 -8.944 -0.676 1.00 91.88 85 LEU A CA 1
ATOM 656 C C . LEU A 1 85 ? -0.428 -8.178 0.256 1.00 91.88 85 LEU A C 1
ATOM 658 O O . LEU A 1 85 ? -0.002 -7.070 -0.070 1.00 91.88 85 LEU A O 1
ATOM 662 N N . VAL A 1 86 ? -0.131 -8.747 1.420 1.00 89.25 86 VAL A N 1
ATOM 663 C CA . VAL A 1 86 ? 0.700 -8.117 2.450 1.00 89.25 86 VAL A CA 1
ATOM 664 C C . VAL A 1 86 ? 2.057 -8.814 2.493 1.00 89.25 86 VAL A C 1
ATOM 666 O O . VAL A 1 86 ? 2.166 -9.963 2.918 1.00 89.25 86 VAL A O 1
ATOM 669 N N . PHE A 1 87 ? 3.090 -8.122 2.019 1.00 86.69 87 PHE A N 1
ATOM 670 C CA . PHE A 1 87 ? 4.455 -8.620 1.897 1.00 86.69 87 PHE A CA 1
ATOM 671 C C . PHE A 1 87 ? 5.275 -8.353 3.164 1.00 86.69 87 PHE A C 1
ATOM 673 O O . PHE A 1 87 ? 5.392 -7.213 3.611 1.00 86.69 87 PHE A O 1
ATOM 680 N N . THR A 1 88 ? 5.926 -9.384 3.696 1.00 81.31 88 THR A N 1
ATOM 681 C CA . THR A 1 88 ? 6.823 -9.294 4.862 1.00 81.31 88 THR A CA 1
ATOM 682 C C . THR A 1 88 ? 8.184 -9.910 4.527 1.00 81.31 88 THR A C 1
ATOM 684 O O . THR A 1 88 ? 8.258 -10.819 3.710 1.00 81.31 88 THR A O 1
ATOM 687 N N . ILE A 1 89 ? 9.284 -9.409 5.099 1.00 74.12 89 ILE A N 1
ATOM 688 C CA . ILE A 1 89 ? 10.648 -9.924 4.829 1.00 74.12 89 ILE A CA 1
ATOM 689 C C . ILE A 1 89 ? 11.132 -10.791 5.991 1.00 74.12 89 ILE A C 1
ATOM 691 O O . ILE A 1 89 ? 11.379 -11.982 5.826 1.00 74.12 89 ILE A O 1
ATOM 695 N N . ASP A 1 90 ? 11.222 -10.194 7.180 1.00 69.62 90 ASP A N 1
ATOM 696 C CA . ASP A 1 90 ? 11.839 -10.840 8.341 1.00 69.62 90 ASP A CA 1
ATOM 697 C C . ASP A 1 90 ? 10.835 -11.100 9.459 1.00 69.62 90 ASP A C 1
ATOM 699 O O . ASP A 1 90 ? 10.682 -12.237 9.906 1.00 69.62 90 ASP A O 1
ATOM 703 N N . ARG A 1 91 ? 10.143 -10.052 9.917 1.00 66.25 91 ARG A N 1
ATOM 704 C CA . ARG A 1 91 ? 9.211 -10.127 11.044 1.00 66.25 91 ARG A CA 1
ATOM 705 C C . ARG A 1 91 ? 7.875 -9.518 10.675 1.00 66.25 91 ARG A C 1
ATOM 707 O O . ARG A 1 91 ? 7.814 -8.467 10.045 1.00 66.25 91 ARG A O 1
ATOM 714 N N . PHE A 1 92 ? 6.827 -10.190 11.121 1.00 72.06 92 PHE A N 1
ATOM 715 C CA . PHE A 1 92 ? 5.491 -9.636 11.173 1.00 72.06 92 PHE A CA 1
ATOM 716 C C . PHE A 1 92 ? 5.436 -8.557 12.260 1.00 72.06 92 PHE A C 1
ATOM 718 O O . PHE A 1 92 ? 5.800 -8.825 13.407 1.00 72.06 92 PHE A O 1
ATOM 725 N N . THR A 1 93 ? 5.043 -7.335 11.905 1.00 80.25 93 THR A N 1
ATOM 726 C CA . THR A 1 93 ? 4.991 -6.215 12.854 1.00 80.25 93 THR A CA 1
ATOM 727 C C . THR A 1 93 ? 3.603 -6.063 13.473 1.00 80.25 93 THR A C 1
ATOM 729 O O . THR A 1 93 ? 2.598 -6.535 12.940 1.00 80.25 93 THR A O 1
ATOM 732 N N . GLU A 1 94 ? 3.513 -5.350 14.598 1.00 84.00 94 GLU A N 1
ATOM 733 C CA . GLU A 1 94 ? 2.218 -5.010 15.204 1.00 84.00 94 GLU A CA 1
ATOM 734 C C . GLU A 1 94 ? 1.336 -4.197 14.237 1.00 84.00 94 GLU A C 1
ATOM 736 O O . GLU A 1 94 ? 0.114 -4.358 14.210 1.00 84.00 94 GLU A O 1
ATOM 741 N N . ASN A 1 95 ? 1.950 -3.363 13.393 1.00 85.06 95 ASN A N 1
ATOM 742 C CA . ASN A 1 95 ? 1.240 -2.597 12.375 1.00 85.06 95 ASN A CA 1
ATOM 743 C C . ASN A 1 95 ? 0.636 -3.504 11.296 1.00 85.06 95 ASN A C 1
ATOM 745 O O . ASN A 1 95 ? -0.516 -3.295 10.914 1.00 85.06 95 ASN A O 1
ATOM 749 N N . ASP A 1 96 ? 1.350 -4.550 10.872 1.00 82.25 96 ASP A N 1
ATOM 750 C CA . ASP A 1 96 ? 0.816 -5.552 9.942 1.00 82.25 96 ASP A CA 1
ATOM 751 C C . ASP A 1 96 ? -0.362 -6.315 10.566 1.00 82.25 96 ASP A C 1
ATOM 753 O O . ASP A 1 96 ? -1.367 -6.578 9.902 1.00 82.25 96 ASP A O 1
ATOM 757 N N . GLN A 1 97 ? -0.291 -6.605 11.871 1.00 85.38 97 GLN A N 1
ATOM 758 C CA . GLN A 1 97 ? -1.391 -7.221 12.614 1.00 85.38 97 GLN A CA 1
ATOM 759 C C . GLN A 1 97 ? -2.626 -6.328 12.677 1.00 85.38 97 GLN A C 1
ATOM 761 O O . GLN A 1 97 ? -3.743 -6.792 12.431 1.00 85.38 97 GLN A O 1
ATOM 766 N N . LYS A 1 98 ? -2.436 -5.053 13.024 1.00 90.12 98 LYS A N 1
ATOM 767 C CA . LYS A 1 98 ? -3.508 -4.053 13.070 1.00 90.12 98 LYS A CA 1
ATOM 768 C C . LYS A 1 98 ? -4.148 -3.891 11.692 1.00 90.12 98 LYS A C 1
ATOM 770 O O . LYS A 1 98 ? -5.375 -3.885 11.592 1.00 90.12 98 LYS A O 1
ATOM 775 N N . LEU A 1 99 ? -3.334 -3.849 10.638 1.00 89.56 99 LEU A N 1
ATOM 776 C CA . LEU A 1 99 ? -3.801 -3.757 9.260 1.00 89.56 99 LEU A CA 1
ATOM 777 C C . LEU A 1 99 ? -4.610 -4.992 8.841 1.00 89.56 99 LEU A C 1
ATOM 779 O O . LEU A 1 99 ? -5.720 -4.839 8.337 1.00 89.56 99 LEU A O 1
ATOM 783 N N . ALA A 1 100 ? -4.124 -6.207 9.102 1.00 87.50 100 ALA A N 1
ATOM 784 C CA . ALA A 1 100 ? -4.859 -7.427 8.764 1.00 87.50 100 ALA A CA 1
ATOM 785 C C . ALA A 1 100 ? -6.186 -7.551 9.515 1.00 87.50 100 ALA A C 1
ATOM 787 O O . ALA A 1 100 ? -7.199 -7.870 8.898 1.00 87.50 100 ALA A O 1
ATOM 788 N N . LYS A 1 101 ? -6.217 -7.228 10.815 1.00 89.88 101 LYS A N 1
ATOM 789 C CA . LYS A 1 101 ? -7.471 -7.181 11.585 1.00 89.88 101 LYS A CA 1
ATOM 790 C C . LYS A 1 101 ? -8.462 -6.188 10.980 1.00 89.88 101 LYS A C 1
ATOM 792 O O . LYS A 1 101 ? -9.648 -6.489 10.869 1.00 89.88 101 LYS A O 1
ATOM 797 N N . LYS A 1 102 ? -7.982 -5.018 10.548 1.00 90.81 102 LYS A N 1
ATOM 798 C CA . LYS A 1 102 ? -8.824 -4.008 9.901 1.00 90.81 102 LYS A CA 1
ATOM 799 C C . LYS A 1 102 ? -9.362 -4.488 8.556 1.00 90.81 102 LYS A C 1
ATOM 801 O O . LYS A 1 102 ? -10.556 -4.346 8.316 1.00 90.81 102 LYS A O 1
ATOM 806 N N . ILE A 1 103 ? -8.531 -5.103 7.718 1.00 88.62 103 ILE A N 1
ATOM 807 C CA . ILE A 1 103 ? -8.969 -5.673 6.436 1.00 88.62 103 ILE A CA 1
ATOM 808 C C . ILE A 1 103 ? -10.010 -6.779 6.673 1.00 88.62 103 ILE A C 1
ATOM 810 O O . ILE A 1 103 ? -11.071 -6.767 6.049 1.00 88.62 103 ILE A O 1
ATOM 814 N N . GLN A 1 104 ? -9.759 -7.667 7.639 1.00 87.38 104 GLN A N 1
ATOM 815 C CA . GLN A 1 104 ? -10.688 -8.728 8.027 1.00 87.38 104 GLN A CA 1
ATOM 816 C C . GLN A 1 104 ? -12.044 -8.171 8.482 1.00 87.38 104 GLN A C 1
ATOM 818 O O . GLN A 1 104 ? -13.078 -8.674 8.060 1.00 87.38 104 GLN A O 1
ATOM 823 N N . SER A 1 105 ? -12.057 -7.090 9.273 1.00 89.00 105 SER A N 1
ATOM 824 C CA . SER A 1 105 ? -13.309 -6.445 9.705 1.00 89.00 105 SER A CA 1
ATOM 825 C C . SER A 1 105 ? -14.114 -5.807 8.568 1.00 89.00 105 SER A C 1
ATOM 827 O O . SER A 1 105 ? -15.283 -5.492 8.756 1.00 89.00 105 SER A O 1
ATOM 829 N N . THR A 1 106 ? -13.499 -5.601 7.399 1.00 85.38 106 THR A N 1
ATOM 830 C CA . THR A 1 106 ? -14.165 -5.045 6.209 1.00 85.38 106 THR A CA 1
ATOM 831 C C . THR A 1 106 ? -14.652 -6.117 5.230 1.00 85.38 106 THR A C 1
ATOM 833 O O . THR A 1 106 ? -15.006 -5.772 4.107 1.00 85.38 106 THR A O 1
ATOM 836 N N . ASP A 1 107 ? -14.631 -7.396 5.629 1.00 84.19 107 ASP A N 1
ATOM 837 C CA . ASP A 1 107 ? -14.993 -8.560 4.801 1.00 84.19 107 ASP A CA 1
ATOM 838 C C . ASP A 1 107 ? -14.199 -8.648 3.480 1.00 84.19 107 ASP A C 1
ATOM 840 O O . ASP A 1 107 ? -14.676 -9.071 2.427 1.00 84.19 107 ASP A O 1
ATOM 844 N N . ARG A 1 108 ? -12.937 -8.200 3.521 1.00 87.19 108 ARG A N 1
ATOM 845 C CA . ARG A 1 108 ? -12.019 -8.227 2.377 1.00 87.19 108 ARG A CA 1
ATOM 846 C C . ARG A 1 108 ? -10.993 -9.329 2.556 1.00 87.19 108 ARG A C 1
ATOM 848 O O . ARG A 1 108 ? -10.434 -9.529 3.633 1.00 87.19 108 ARG A O 1
ATOM 855 N N . SER A 1 109 ? -10.708 -10.024 1.462 1.00 87.88 109 SER A N 1
ATOM 856 C CA . SER A 1 109 ? -9.690 -11.072 1.450 1.00 87.88 109 SER A CA 1
ATOM 857 C C . SER A 1 109 ? -8.290 -10.467 1.557 1.00 87.88 109 SER A C 1
ATOM 859 O O . SER A 1 109 ? -7.977 -9.492 0.871 1.00 87.88 109 SER A O 1
ATOM 861 N N . PHE A 1 110 ? -7.420 -11.070 2.365 1.00 87.88 110 PHE A N 1
ATOM 862 C CA . PHE A 1 110 ? -5.997 -10.744 2.386 1.00 87.88 110 PHE A CA 1
ATOM 863 C C . PHE A 1 110 ? -5.141 -12.008 2.383 1.00 87.88 110 PHE A C 1
ATOM 865 O O . PHE A 1 110 ? -5.540 -13.043 2.913 1.00 87.88 110 PHE A O 1
ATOM 872 N N . PHE A 1 111 ? -3.947 -11.900 1.808 1.00 89.50 111 PHE A N 1
ATOM 873 C CA . PHE A 1 111 ? -2.935 -12.948 1.814 1.00 89.50 111 PHE A CA 1
ATOM 874 C C . PHE A 1 111 ? -1.615 -12.382 2.318 1.00 89.50 111 PHE A C 1
ATOM 876 O O . PHE A 1 111 ? -1.170 -11.332 1.854 1.00 89.50 111 PHE A O 1
ATOM 883 N N . PHE A 1 112 ? -0.978 -13.097 3.240 1.00 85.62 112 PHE A N 1
ATOM 884 C CA . PHE A 1 112 ? 0.378 -12.792 3.671 1.00 85.62 112 PHE A CA 1
ATOM 885 C C . PHE A 1 112 ? 1.395 -13.495 2.782 1.00 85.62 112 PHE A C 1
ATOM 887 O O . PHE A 1 112 ? 1.296 -14.696 2.541 1.00 85.62 112 PHE A O 1
ATOM 894 N N . ILE A 1 113 ? 2.383 -12.739 2.309 1.00 85.25 113 ILE A N 1
ATOM 895 C CA . ILE A 1 113 ? 3.457 -13.233 1.452 1.00 85.25 113 ILE A CA 1
ATOM 896 C C . ILE A 1 113 ? 4.785 -12.933 2.137 1.00 85.25 113 ILE A C 1
ATOM 898 O O . ILE A 1 113 ? 5.195 -11.781 2.250 1.00 85.25 113 ILE A O 1
ATOM 902 N N . ARG A 1 114 ? 5.485 -13.980 2.574 1.00 80.88 114 ARG A N 1
ATOM 903 C CA . ARG A 1 114 ? 6.837 -13.843 3.114 1.00 80.88 114 ARG A CA 1
ATOM 904 C C . ARG A 1 114 ? 7.852 -13.824 1.971 1.00 80.88 114 ARG A C 1
ATOM 906 O O . ARG A 1 114 ? 8.125 -14.848 1.348 1.00 80.88 114 ARG A O 1
ATOM 913 N N . ALA A 1 115 ? 8.393 -12.650 1.685 1.00 73.06 115 ALA A N 1
ATOM 914 C CA . ALA A 1 115 ? 9.447 -12.432 0.709 1.00 73.06 115 ALA A CA 1
ATOM 915 C C . ALA A 1 115 ? 10.837 -12.732 1.293 1.00 73.06 115 ALA A C 1
ATOM 917 O O . ALA A 1 115 ? 11.039 -12.716 2.502 1.00 73.06 115 ALA A O 1
ATOM 918 N N . LYS A 1 116 ? 11.822 -12.972 0.414 1.00 65.25 116 LYS A N 1
ATOM 919 C CA . LYS A 1 116 ? 13.242 -13.200 0.765 1.00 65.25 116 LYS A CA 1
ATOM 920 C C . LYS A 1 116 ? 13.502 -14.370 1.733 1.00 65.25 116 LYS A C 1
ATOM 922 O O . LYS A 1 116 ? 14.350 -14.280 2.615 1.00 65.25 116 LYS A O 1
ATOM 927 N N . LEU A 1 117 ? 12.909 -15.536 1.479 1.00 55.84 117 LEU A N 1
ATOM 928 C CA . LEU A 1 117 ? 13.319 -16.784 2.152 1.00 55.84 117 LEU A CA 1
ATOM 929 C C . LEU A 1 117 ? 14.782 -17.204 1.853 1.00 55.84 117 LEU A C 1
ATOM 931 O O . LEU A 1 117 ? 15.327 -18.078 2.522 1.00 55.84 117 LEU A O 1
ATOM 935 N N . ILE A 1 118 ? 15.447 -16.564 0.883 1.00 46.28 118 ILE A N 1
ATOM 936 C CA . ILE A 1 118 ? 16.752 -16.981 0.339 1.00 46.28 118 ILE A CA 1
ATOM 937 C C . ILE A 1 118 ? 17.937 -16.686 1.280 1.00 46.28 118 ILE A C 1
ATOM 939 O O . ILE A 1 118 ? 19.002 -17.266 1.105 1.00 46.28 118 ILE A O 1
ATOM 943 N N . LYS A 1 119 ? 17.785 -15.873 2.336 1.00 39.50 119 LYS A N 1
ATOM 944 C CA . LYS A 1 119 ? 18.889 -15.669 3.298 1.00 39.50 119 LYS A CA 1
ATOM 945 C C . LYS A 1 119 ? 18.973 -16.737 4.398 1.00 39.50 119 LYS A C 1
ATOM 947 O O . LYS A 1 119 ? 19.975 -16.774 5.102 1.00 39.50 119 LYS A O 1
ATOM 952 N N . MET A 1 120 ? 17.967 -17.611 4.532 1.00 37.06 120 MET A N 1
ATOM 953 C CA . MET A 1 120 ? 17.939 -18.645 5.581 1.00 37.06 120 MET A CA 1
ATOM 954 C C . MET A 1 120 ? 18.465 -20.017 5.130 1.00 37.06 120 MET A C 1
ATOM 956 O O . MET A 1 120 ? 18.585 -20.917 5.952 1.00 37.06 120 MET A O 1
ATOM 960 N N . PHE A 1 121 ? 18.841 -20.176 3.858 1.00 36.44 121 PHE A N 1
ATOM 961 C CA . PHE A 1 121 ? 19.510 -21.381 3.363 1.00 36.44 121 PHE A CA 1
ATOM 962 C C . PHE A 1 121 ? 20.911 -21.040 2.855 1.00 36.44 121 PHE A C 1
ATOM 964 O O . PHE A 1 121 ? 21.194 -21.074 1.660 1.00 36.44 121 PHE A O 1
ATOM 971 N N . SER A 1 122 ? 21.816 -20.736 3.788 1.00 38.41 122 SER A N 1
ATOM 972 C CA . SER A 1 122 ? 23.211 -21.094 3.548 1.00 38.41 122 SER A CA 1
ATOM 973 C C . SER A 1 122 ? 23.290 -22.627 3.561 1.00 38.41 122 SER A C 1
ATOM 975 O O . SER A 1 122 ? 22.997 -23.245 4.580 1.00 38.41 122 SER A O 1
ATOM 977 N N . LEU A 1 123 ? 23.649 -23.207 2.409 1.00 38.75 123 LEU A N 1
ATOM 978 C CA . LEU A 1 123 ? 23.998 -24.615 2.153 1.00 38.75 123 LEU A CA 1
ATOM 979 C C . LEU A 1 123 ? 22.877 -25.670 2.268 1.00 38.75 123 LEU A C 1
ATOM 981 O O . LEU A 1 123 ? 22.673 -26.285 3.309 1.00 38.75 123 LEU A O 1
ATOM 985 N N . ARG A 1 124 ? 22.293 -26.045 1.125 1.00 31.02 124 ARG A N 1
ATOM 986 C CA . ARG A 1 124 ? 22.647 -27.283 0.392 1.00 31.02 124 ARG A CA 1
ATOM 987 C C . ARG A 1 124 ? 21.799 -27.381 -0.877 1.00 31.02 124 ARG A C 1
ATOM 989 O O . ARG A 1 124 ? 20.577 -27.328 -0.830 1.00 31.02 124 ARG A O 1
ATOM 996 N N . SER A 1 125 ? 22.491 -27.506 -2.006 1.00 40.75 125 SER A N 1
ATOM 997 C CA . SER A 1 125 ? 21.909 -27.851 -3.302 1.00 40.75 125 SER A CA 1
ATOM 998 C C . SER A 1 125 ? 21.040 -29.100 -3.166 1.00 40.75 125 SER A C 1
ATOM 1000 O O . SER A 1 125 ? 21.541 -30.136 -2.731 1.00 40.75 125 SER A O 1
ATOM 1002 N N . VAL A 1 126 ? 19.769 -29.013 -3.561 1.00 34.41 126 VAL A N 1
ATOM 1003 C CA . VAL A 1 126 ? 19.032 -30.185 -4.032 1.00 34.41 126 VAL A CA 1
ATOM 1004 C C . VAL A 1 126 ? 18.250 -29.779 -5.273 1.00 34.41 126 VAL A C 1
ATOM 1006 O O . VAL A 1 126 ? 17.447 -28.846 -5.272 1.00 34.41 126 VAL A O 1
ATOM 1009 N N . SER A 1 127 ? 18.587 -30.465 -6.351 1.00 39.03 127 SER A N 1
ATOM 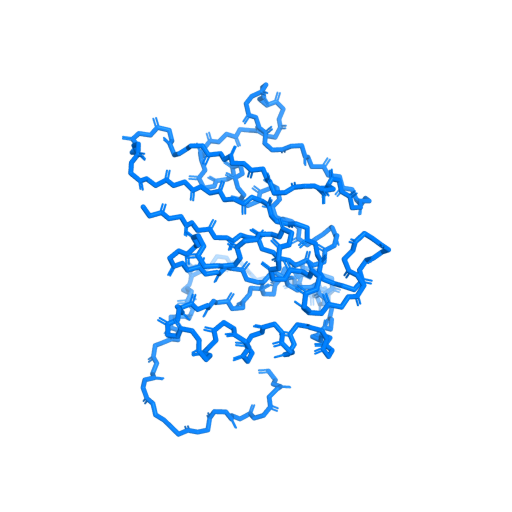1010 C CA . SER A 1 127 ? 18.078 -30.337 -7.701 1.00 39.03 127 SER A CA 1
ATOM 1011 C C . SER A 1 127 ? 16.587 -30.670 -7.800 1.00 39.03 127 SER A C 1
ATOM 1013 O O . SER A 1 127 ? 16.103 -31.638 -7.221 1.00 39.03 127 SER A O 1
ATOM 1015 N N . GLY A 1 128 ? 15.900 -29.848 -8.599 1.00 40.28 128 GLY A N 1
ATOM 1016 C CA . GLY A 1 128 ? 14.680 -30.142 -9.351 1.00 40.28 128 GLY A CA 1
ATOM 1017 C C . GLY A 1 128 ? 13.530 -30.796 -8.600 1.00 40.28 128 GLY A C 1
ATOM 1018 O O . GLY A 1 128 ? 13.478 -32.010 -8.572 1.00 40.28 128 GLY A O 1
ATOM 1019 N N . HIS A 1 129 ? 12.550 -30.015 -8.138 1.00 29.84 129 HIS A N 1
ATOM 1020 C CA . HIS A 1 129 ? 11.153 -30.444 -7.972 1.00 29.84 129 HIS A CA 1
ATOM 1021 C C . HIS A 1 129 ? 10.224 -29.226 -8.124 1.00 29.84 129 HIS A C 1
ATOM 1023 O O . HIS A 1 129 ? 10.513 -28.140 -7.624 1.00 29.84 129 HIS A O 1
ATOM 1029 N N . SER A 1 130 ? 9.117 -29.412 -8.853 1.00 29.77 130 SER A N 1
ATOM 1030 C CA . SER A 1 130 ? 8.095 -28.393 -9.128 1.00 29.77 130 SER A CA 1
ATOM 1031 C C . SER A 1 130 ? 7.542 -27.780 -7.835 1.00 29.77 130 SER A C 1
ATOM 1033 O O . SER A 1 130 ? 7.126 -28.492 -6.918 1.00 29.77 130 SER A O 1
ATOM 1035 N N . MET A 1 131 ? 7.549 -26.448 -7.770 1.00 28.84 131 MET A N 1
ATOM 1036 C CA . MET A 1 131 ? 7.152 -25.670 -6.600 1.00 28.84 131 MET A CA 1
ATOM 1037 C C . MET A 1 131 ? 5.626 -25.717 -6.433 1.00 28.84 131 MET A C 1
ATOM 1039 O O . MET A 1 131 ? 4.891 -24.952 -7.055 1.00 28.84 131 MET A O 1
ATOM 1043 N N . LYS A 1 132 ? 5.125 -26.621 -5.5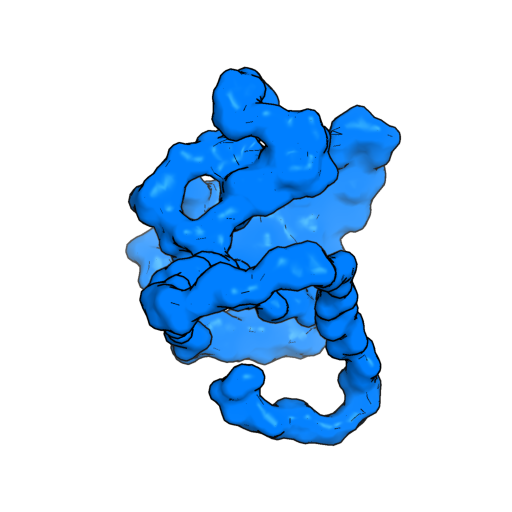83 1.00 26.20 132 LYS A N 1
ATOM 1044 C CA . LYS A 1 132 ? 3.726 -26.587 -5.134 1.00 26.20 132 LYS A CA 1
ATOM 1045 C C . LYS A 1 132 ? 3.555 -25.454 -4.122 1.00 26.20 132 LYS A C 1
ATOM 1047 O O . LYS A 1 132 ? 4.054 -25.535 -3.004 1.00 26.20 132 LYS A O 1
ATOM 1052 N N . MET A 1 133 ? 2.844 -24.400 -4.520 1.00 29.30 133 MET A N 1
ATOM 1053 C CA . MET A 1 133 ? 2.425 -23.326 -3.616 1.00 29.30 133 MET A CA 1
ATOM 1054 C C . MET A 1 133 ? 1.350 -23.855 -2.649 1.00 29.30 133 MET A C 1
ATOM 1056 O O . MET A 1 133 ? 0.343 -24.395 -3.117 1.00 29.30 133 MET A O 1
ATOM 1060 N N . PRO A 1 134 ? 1.500 -23.706 -1.321 1.00 29.52 134 PRO A N 1
ATOM 1061 C CA . PRO A 1 134 ? 0.433 -24.042 -0.388 1.00 29.52 134 PRO A CA 1
ATOM 1062 C C . PRO A 1 134 ? -0.710 -23.028 -0.531 1.00 29.52 134 PRO A C 1
ATOM 1064 O O . PRO A 1 134 ? -0.573 -21.858 -0.177 1.00 29.52 134 PRO A O 1
ATOM 1067 N N . CYS A 1 135 ? -1.849 -23.468 -1.063 1.00 30.45 135 CYS A N 1
ATOM 1068 C CA . CYS A 1 135 ? -3.087 -22.696 -1.056 1.00 30.45 135 CYS A CA 1
ATOM 1069 C C . CYS A 1 135 ? -3.763 -22.872 0.311 1.00 30.45 135 CYS A C 1
ATOM 1071 O O . CYS A 1 135 ? -4.364 -23.913 0.578 1.00 30.45 135 CYS A O 1
ATOM 1073 N N . TYR A 1 136 ? -3.661 -21.873 1.189 1.00 33.44 136 TYR A N 1
ATOM 1074 C CA . TYR A 1 136 ? -4.432 -21.855 2.431 1.00 33.44 136 TYR A CA 1
ATOM 1075 C C . TYR A 1 136 ? -5.781 -21.184 2.187 1.00 33.44 136 TYR A C 1
ATOM 1077 O O . TYR A 1 136 ? -5.902 -19.963 2.150 1.00 33.44 136 TYR A O 1
ATOM 1085 N N . ARG A 1 137 ? -6.812 -22.013 2.032 1.00 38.91 137 ARG A N 1
ATOM 1086 C CA . ARG A 1 137 ? -8.213 -21.613 2.140 1.00 38.91 137 ARG A CA 1
ATOM 1087 C C . ARG A 1 137 ? -8.787 -22.385 3.313 1.00 38.91 137 ARG A C 1
ATOM 1089 O O . ARG A 1 137 ? -8.827 -23.608 3.229 1.00 38.91 137 ARG A O 1
ATOM 1096 N N . LYS A 1 138 ? -9.221 -21.716 4.384 1.00 37.62 138 LYS A N 1
ATOM 1097 C CA . LYS A 1 138 ? -10.143 -22.335 5.342 1.00 37.62 138 LYS A CA 1
ATOM 1098 C C . LYS A 1 138 ? -10.933 -21.301 6.132 1.00 37.62 138 LYS A C 1
ATOM 1100 O O . LYS A 1 138 ? -10.385 -20.465 6.842 1.00 37.62 138 LYS A O 1
ATOM 1105 N N . SER A 1 139 ? -12.237 -21.402 5.933 1.00 38.94 139 SER A N 1
ATOM 1106 C CA . SER A 1 139 ? -13.278 -21.021 6.864 1.00 38.94 139 SER A CA 1
ATOM 1107 C C . SER A 1 139 ? -13.053 -21.712 8.210 1.00 38.94 139 SER A C 1
ATOM 1109 O O . SER A 1 139 ? -12.860 -22.926 8.261 1.00 38.94 139 SER A O 1
ATOM 1111 N N . ASP A 1 140 ? -13.158 -20.897 9.246 1.00 34.97 140 ASP A N 1
ATOM 1112 C CA . ASP A 1 140 ? -13.388 -21.211 10.648 1.00 34.97 140 ASP A CA 1
ATOM 1113 C C . ASP A 1 140 ? -12.278 -21.736 11.568 1.00 34.97 140 ASP A C 1
ATOM 1115 O O . ASP A 1 140 ? -11.542 -22.677 11.280 1.00 34.97 140 ASP A O 1
ATOM 1119 N N . ALA A 1 141 ? -12.307 -21.079 12.734 1.00 33.81 141 ALA A N 1
ATOM 1120 C CA . ALA A 1 141 ? -11.640 -21.303 14.008 1.00 33.81 141 ALA A CA 1
ATOM 1121 C C . ALA A 1 141 ? -10.101 -21.316 14.007 1.00 33.81 141 ALA A C 1
ATOM 1123 O O . ALA A 1 141 ? -9.452 -22.124 13.353 1.00 33.81 141 ALA A O 1
ATOM 1124 N N . THR A 1 142 ? -9.503 -20.463 14.850 1.00 34.78 142 THR A N 1
ATOM 1125 C CA . THR A 1 142 ? -8.052 -20.366 15.124 1.00 34.78 142 THR A CA 1
ATOM 1126 C C . THR A 1 142 ? -7.215 -19.973 13.894 1.00 34.78 142 THR A C 1
ATOM 1128 O O . THR A 1 142 ? -6.616 -20.795 13.218 1.00 34.78 142 THR A O 1
ATOM 1131 N N . LEU A 1 143 ? -7.037 -18.683 13.579 1.00 42.94 143 LEU A N 1
ATOM 1132 C CA . LEU A 1 143 ? -6.099 -17.835 14.334 1.00 42.94 143 LEU A CA 1
ATOM 1133 C C . LEU A 1 143 ? -5.235 -18.673 15.296 1.00 42.94 143 LEU A C 1
ATOM 1135 O O . LEU A 1 143 ? -5.363 -18.570 16.515 1.00 42.94 143 LEU A O 1
ATOM 1139 N N . TRP A 1 144 ? -4.336 -19.505 14.769 1.00 32.09 144 TRP A N 1
ATOM 1140 C CA . TRP A 1 144 ? -3.142 -19.898 15.518 1.00 32.09 144 TRP A CA 1
ATOM 1141 C C . TRP A 1 144 ? -2.259 -18.652 15.600 1.00 32.09 144 TRP A C 1
ATOM 1143 O O . TRP A 1 144 ? -1.358 -18.433 14.805 1.00 32.09 144 TRP A O 1
ATOM 1153 N N . LYS A 1 145 ? -2.702 -17.756 16.487 1.00 37.53 145 LYS A N 1
ATOM 1154 C CA . LYS A 1 145 ? -2.202 -16.433 16.852 1.00 37.53 145 LYS A CA 1
ATOM 1155 C C . LYS A 1 145 ? -0.827 -16.105 16.255 1.00 37.53 145 LYS A C 1
ATOM 1157 O O . LYS A 1 145 ? 0.175 -16.396 16.884 1.00 37.53 145 LYS A O 1
ATOM 1162 N N . ILE A 1 146 ? -0.811 -15.376 15.139 1.00 39.94 146 ILE A N 1
ATOM 1163 C CA . ILE A 1 146 ? 0.344 -14.562 14.727 1.00 39.94 146 ILE A CA 1
ATOM 1164 C C . ILE A 1 146 ? 1.631 -15.386 14.484 1.00 39.94 146 ILE A C 1
ATOM 1166 O O . ILE A 1 146 ? 2.673 -15.080 15.058 1.00 39.94 146 ILE A O 1
ATOM 1170 N N . TRP A 1 147 ? 1.575 -16.413 13.633 1.00 35.66 147 TRP A N 1
ATOM 1171 C CA . TRP A 1 147 ? 2.772 -17.102 13.131 1.00 35.66 147 TRP A CA 1
ATOM 1172 C C . TRP A 1 147 ? 2.675 -17.347 11.629 1.00 35.66 147 TRP A C 1
ATOM 1174 O O . TRP A 1 147 ? 1.571 -17.722 11.172 1.00 35.66 147 TRP A O 1
#